Protein AF-A0A1Y2D6J3-F1 (afdb_monomer_lite)

Secondary structure (DSSP, 8-state):
----S---TTTT-TT--HHHHHHHHHHHHHH-SS---HHHHHHHHHHHHHHHHHHHHHHHTT---PPP----HHHHHHHHHHHHHHHHHHHHHTT--HHHHHHHHHHHHHHHHHHHHHT-

Structure (mmCIF, N/CA/C/O backbone):
data_AF-A0A1Y2D6J3-F1
#
_entry.id   AF-A0A1Y2D6J3-F1
#
loop_
_atom_site.group_PDB
_atom_site.id
_atom_site.type_symbol
_atom_site.label_atom_id
_atom_site.label_alt_id
_atom_site.label_comp_id
_atom_site.label_asym_id
_atom_site.label_entity_id
_atom_site.label_seq_id
_atom_site.pdbx_PDB_ins_code
_atom_site.Cartn_x
_atom_site.Cartn_y
_atom_site.Cartn_z
_atom_site.occupancy
_atom_site.B_iso_or_equiv
_atom_site.auth_seq_id
_atom_site.auth_comp_id
_atom_site.auth_asym_id
_atom_site.auth_atom_id
_atom_site.pdbx_PDB_model_num
ATOM 1 N N . MET A 1 1 ? -10.938 16.939 49.298 1.00 33.53 1 MET A N 1
ATOM 2 C CA . MET A 1 1 ? -11.722 16.908 48.043 1.00 33.53 1 MET A CA 1
ATOM 3 C C . MET A 1 1 ? -10.803 17.419 46.940 1.00 33.53 1 MET A C 1
ATOM 5 O O . MET A 1 1 ? -10.462 18.591 46.962 1.00 33.53 1 MET A O 1
ATOM 9 N N . TYR A 1 2 ? -10.269 16.534 46.091 1.00 39.94 2 TYR A N 1
ATOM 10 C CA . TYR A 1 2 ? -9.255 16.911 45.097 1.00 39.94 2 TYR A CA 1
ATOM 11 C C . TYR A 1 2 ? -9.901 17.730 43.974 1.00 39.94 2 TYR A C 1
ATOM 13 O O . TYR A 1 2 ? -10.769 17.237 43.251 1.00 39.94 2 TYR A O 1
ATOM 21 N N . ASN A 1 3 ? -9.503 18.998 43.876 1.00 40.09 3 ASN A N 1
ATOM 22 C CA . ASN A 1 3 ? -9.940 19.921 42.842 1.00 40.09 3 ASN A CA 1
ATOM 23 C C . ASN A 1 3 ? -9.118 19.662 41.572 1.00 40.09 3 ASN A C 1
ATOM 25 O O . ASN A 1 3 ? -8.019 20.182 41.412 1.00 40.09 3 ASN A O 1
ATOM 29 N N . VAL A 1 4 ? -9.625 18.787 40.706 1.00 49.06 4 VAL A N 1
ATOM 30 C CA . VAL A 1 4 ? -8.948 18.375 39.468 1.00 49.06 4 VAL A CA 1
ATOM 31 C C . VAL A 1 4 ? -9.352 19.293 38.311 1.00 49.06 4 VAL A C 1
ATOM 33 O O . VAL A 1 4 ? -9.868 18.832 37.295 1.00 49.06 4 VAL A O 1
ATOM 36 N N . ASN A 1 5 ? -9.196 20.604 38.497 1.00 48.03 5 ASN A N 1
ATOM 37 C CA . ASN A 1 5 ? -9.635 21.600 37.516 1.00 48.03 5 ASN A CA 1
ATOM 38 C C . ASN A 1 5 ? -8.705 21.750 36.311 1.00 48.03 5 ASN A C 1
ATOM 40 O O . ASN A 1 5 ? -9.046 22.493 35.407 1.00 48.03 5 ASN A O 1
ATOM 44 N N . ASN A 1 6 ? -7.596 21.016 36.250 1.00 43.97 6 ASN A N 1
ATOM 45 C CA . ASN A 1 6 ? -6.840 20.804 35.024 1.00 43.97 6 ASN A CA 1
ATOM 46 C C . ASN A 1 6 ? -6.104 19.469 35.155 1.00 43.97 6 ASN A C 1
ATOM 48 O O . ASN A 1 6 ? -5.217 19.329 35.993 1.00 43.97 6 ASN A O 1
ATOM 52 N N . TRP A 1 7 ? -6.464 18.473 34.344 1.00 49.22 7 TRP A N 1
ATOM 53 C CA . TRP A 1 7 ? -5.610 17.301 34.116 1.00 49.22 7 TRP A CA 1
ATOM 54 C C . TRP A 1 7 ? -4.422 17.740 33.253 1.00 49.22 7 TRP A C 1
ATOM 56 O O . TRP A 1 7 ? -4.306 17.345 32.097 1.00 49.22 7 TRP A O 1
ATOM 66 N N . ASN A 1 8 ? -3.554 18.609 33.772 1.00 50.41 8 ASN A N 1
ATOM 67 C CA . ASN A 1 8 ? -2.328 18.938 33.067 1.00 50.41 8 ASN A CA 1
ATOM 68 C C . ASN A 1 8 ? -1.254 17.926 33.468 1.00 50.41 8 ASN A C 1
ATOM 70 O O . ASN A 1 8 ? -0.387 18.202 34.291 1.00 50.41 8 ASN A O 1
ATOM 74 N N . TYR A 1 9 ? -1.334 16.727 32.881 1.00 51.91 9 TYR A N 1
ATOM 75 C CA . TYR A 1 9 ? -0.349 15.650 33.058 1.00 51.91 9 TYR A CA 1
ATOM 76 C C . TYR A 1 9 ? 1.100 16.117 32.779 1.00 51.91 9 TYR A C 1
ATOM 78 O O . TYR A 1 9 ? 2.056 15.485 33.220 1.00 51.91 9 TYR A O 1
ATOM 86 N N . TYR A 1 10 ? 1.258 17.250 32.085 1.00 52.34 10 TYR A N 1
ATOM 87 C CA . TYR A 1 10 ? 2.520 17.801 31.603 1.00 52.34 10 TYR A CA 1
ATOM 88 C C . TYR A 1 10 ? 2.992 19.064 32.332 1.00 52.34 10 TYR A C 1
ATOM 90 O O . TYR A 1 10 ? 3.960 19.666 31.879 1.00 52.34 10 TYR A O 1
ATOM 98 N N . GLU A 1 11 ? 2.379 19.461 33.456 1.00 53.56 11 GLU A N 1
ATOM 99 C CA . GLU A 1 11 ? 2.765 20.687 34.188 1.00 53.56 11 GLU A CA 1
ATOM 100 C C . GLU A 1 11 ? 4.254 20.710 34.608 1.00 53.56 11 GLU A C 1
ATOM 102 O O . GLU A 1 11 ? 4.808 21.777 34.837 1.00 53.56 11 GLU A O 1
ATOM 107 N N . ASN A 1 12 ? 4.934 19.553 34.603 1.00 56.00 12 ASN A N 1
ATOM 108 C CA . ASN A 1 12 ? 6.353 19.407 34.950 1.00 56.00 12 ASN A CA 1
ATOM 109 C C . ASN A 1 12 ? 7.252 18.865 33.817 1.00 56.00 12 ASN A C 1
ATOM 111 O O . ASN A 1 12 ? 8.383 18.464 34.090 1.00 56.00 12 ASN A O 1
ATOM 115 N N . ILE A 1 13 ? 6.783 18.787 32.563 1.00 59.53 13 ILE A N 1
ATOM 116 C CA . ILE A 1 13 ? 7.613 18.299 31.444 1.00 59.53 13 ILE A CA 1
ATOM 117 C C . ILE A 1 13 ? 8.056 19.491 30.594 1.00 59.53 13 ILE A C 1
ATOM 119 O O . ILE A 1 13 ? 7.336 19.957 29.718 1.00 59.53 13 ILE A O 1
ATOM 123 N N . GLU A 1 14 ? 9.277 19.956 30.859 1.00 53.97 14 GLU A N 1
ATOM 124 C CA . GLU A 1 14 ? 9.878 21.190 30.326 1.00 53.97 14 GLU A CA 1
ATOM 125 C C . GLU A 1 14 ? 9.986 21.230 28.784 1.00 53.97 14 GLU A C 1
ATOM 127 O O . GLU A 1 14 ? 10.140 22.298 28.192 1.00 53.97 14 GLU A O 1
ATOM 132 N N . HIS A 1 15 ? 9.861 20.082 28.104 1.00 55.62 15 HIS A N 1
ATOM 133 C CA . HIS A 1 15 ? 10.133 19.954 26.667 1.00 55.62 15 HIS A CA 1
ATOM 134 C C . HIS A 1 15 ? 9.138 19.078 25.889 1.00 55.62 15 HIS A C 1
ATOM 136 O O . HIS A 1 15 ? 9.531 18.399 24.936 1.00 55.62 15 HIS A O 1
ATOM 142 N N . LEU A 1 16 ? 7.847 19.067 26.243 1.00 55.91 16 LEU A N 1
ATOM 143 C CA . LEU A 1 16 ? 6.858 18.494 25.324 1.00 55.91 16 LEU A CA 1
ATOM 144 C C . LEU A 1 16 ? 6.526 19.512 24.227 1.00 55.91 16 LEU A C 1
ATOM 146 O O . LEU A 1 16 ? 6.012 20.593 24.496 1.00 55.91 16 LEU A O 1
ATOM 150 N N . THR A 1 17 ? 6.798 19.166 22.970 1.00 55.62 17 THR A N 1
ATOM 151 C CA . THR A 1 17 ? 6.318 19.948 21.823 1.00 55.62 17 THR A CA 1
ATOM 152 C C . THR A 1 17 ? 4.788 20.005 21.862 1.00 55.62 17 THR A C 1
ATOM 154 O O . THR A 1 17 ? 4.170 18.946 21.992 1.00 55.62 17 THR A O 1
ATOM 157 N N . ASN A 1 18 ? 4.182 21.187 21.699 1.00 61.25 18 ASN A N 1
ATOM 158 C CA . ASN A 1 18 ? 2.726 21.416 21.800 1.00 61.25 18 ASN A CA 1
ATOM 159 C C . ASN A 1 18 ? 1.873 20.339 21.100 1.00 61.25 18 ASN A C 1
ATOM 161 O O . ASN A 1 18 ? 0.906 19.838 21.670 1.00 61.25 18 ASN A O 1
ATOM 165 N N . ASN A 1 19 ? 2.308 19.885 19.923 1.00 71.19 19 ASN A N 1
ATOM 166 C CA . ASN A 1 19 ? 1.613 18.874 19.124 1.00 71.19 19 ASN A CA 1
ATOM 167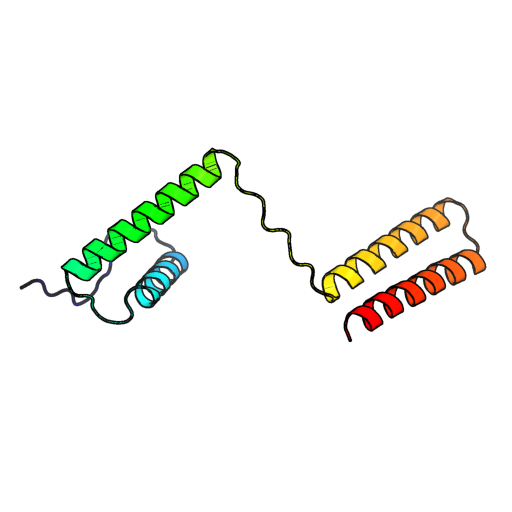 C C . ASN A 1 19 ? 1.469 17.507 19.825 1.00 71.19 19 ASN A C 1
ATOM 169 O O . ASN A 1 19 ? 0.491 16.795 19.595 1.00 71.19 19 ASN A O 1
ATOM 173 N N . ALA A 1 20 ? 2.432 17.113 20.667 1.00 67.75 20 ALA A N 1
ATOM 174 C CA . ALA A 1 20 ? 2.389 15.846 21.401 1.00 67.75 20 ALA A CA 1
ATOM 175 C C . ALA A 1 20 ? 1.377 15.908 22.555 1.00 67.75 20 ALA A C 1
ATOM 177 O O . ALA A 1 20 ? 0.582 14.981 22.722 1.00 67.75 20 ALA A O 1
ATOM 178 N N . SER A 1 21 ? 1.352 17.026 23.289 1.00 66.62 21 SER A N 1
ATOM 179 C CA . SER A 1 21 ? 0.387 17.267 24.368 1.00 66.62 21 SER A CA 1
ATOM 180 C C . SER A 1 21 ? -1.033 17.332 23.817 1.00 66.62 21 SER A C 1
ATOM 182 O O . SER A 1 21 ? -1.940 16.702 24.353 1.00 66.62 21 SER A O 1
ATOM 184 N N . GLU A 1 22 ? -1.229 18.050 22.710 1.00 72.25 22 GLU A N 1
ATOM 185 C CA . GLU A 1 22 ? -2.526 18.164 22.038 1.00 72.25 22 GLU A CA 1
ATOM 186 C C . GLU A 1 22 ? -3.028 16.813 21.525 1.00 72.25 22 GLU A C 1
ATOM 188 O O . GLU A 1 22 ? -4.188 16.463 21.748 1.00 72.25 22 GLU A O 1
ATOM 193 N N . SER A 1 23 ? -2.154 16.019 20.897 1.00 72.50 23 SER A N 1
ATOM 194 C CA . SER A 1 23 ? -2.510 14.682 20.406 1.00 72.50 23 SER A CA 1
ATOM 195 C C . SER A 1 23 ? -2.921 13.751 21.548 1.00 72.50 23 SER A C 1
ATOM 197 O O . SER A 1 23 ? -3.916 13.034 21.433 1.00 72.50 23 SER A O 1
ATOM 199 N N . TYR A 1 24 ? -2.199 13.786 22.670 1.00 74.88 24 TYR A N 1
ATOM 200 C CA . TYR A 1 24 ? -2.524 12.971 23.839 1.00 74.88 24 TYR A CA 1
ATOM 201 C C . TYR A 1 24 ? -3.810 13.433 24.535 1.00 74.88 24 TYR A C 1
ATOM 203 O O . TYR A 1 24 ? -4.663 12.614 24.872 1.00 74.88 24 TYR A O 1
ATOM 211 N N . ASN A 1 25 ? -4.008 14.743 24.683 1.00 75.25 25 ASN A N 1
ATOM 212 C CA . ASN A 1 25 ? -5.240 15.289 25.250 1.00 75.25 25 ASN A CA 1
ATOM 213 C C . ASN A 1 25 ? -6.456 14.978 24.364 1.00 75.25 25 ASN A C 1
ATOM 215 O O . ASN A 1 25 ? -7.513 14.620 24.876 1.00 75.25 25 ASN A O 1
ATOM 219 N N . SER A 1 26 ? -6.304 15.039 23.038 1.00 80.38 26 SER A N 1
ATOM 220 C CA . SER A 1 26 ? -7.332 14.608 22.081 1.00 80.38 26 SER A CA 1
ATOM 221 C C . SER A 1 26 ? -7.668 13.121 22.243 1.00 80.38 26 SER A C 1
ATOM 223 O O . SER A 1 26 ? -8.840 12.748 22.302 1.00 80.38 26 SER A O 1
ATOM 225 N N . TYR A 1 27 ? -6.651 12.269 22.407 1.00 82.25 27 TYR A N 1
ATOM 226 C CA . TYR A 1 27 ? -6.838 10.845 22.685 1.00 82.25 27 TYR A CA 1
ATOM 227 C C . TYR A 1 27 ? -7.626 10.602 23.979 1.00 82.25 27 TYR A C 1
ATOM 229 O O . TYR A 1 27 ? -8.629 9.886 23.967 1.00 82.25 27 TYR A O 1
ATOM 237 N N . LEU A 1 28 ? -7.230 11.252 25.077 1.00 78.69 28 LEU A N 1
ATOM 238 C CA . LEU A 1 28 ? -7.929 11.139 26.358 1.00 78.69 28 LEU A CA 1
ATOM 239 C C . LEU A 1 28 ? -9.370 11.650 26.284 1.00 78.69 28 LEU A C 1
ATOM 241 O O . LEU A 1 28 ? -10.255 11.005 26.840 1.00 78.69 28 LEU A O 1
ATOM 245 N N . ASN A 1 29 ? -9.625 12.748 25.568 1.00 81.25 29 ASN A N 1
ATOM 246 C CA . ASN A 1 29 ? -10.978 13.274 25.368 1.00 81.25 29 ASN A CA 1
ATOM 247 C C . ASN A 1 29 ? -11.874 12.299 24.589 1.00 81.25 29 ASN A C 1
ATOM 249 O O . ASN A 1 29 ? -13.070 12.226 24.860 1.00 81.25 29 ASN A O 1
ATOM 253 N N . ASN A 1 30 ? -11.314 11.516 23.662 1.00 82.62 30 ASN A N 1
ATOM 254 C CA . ASN A 1 30 ? -12.070 10.476 22.959 1.00 82.62 30 ASN A CA 1
ATOM 255 C C . ASN A 1 30 ? -12.430 9.297 23.875 1.00 82.62 30 ASN A C 1
ATOM 257 O O . ASN A 1 30 ? -13.533 8.761 23.780 1.00 82.62 30 ASN A O 1
ATOM 261 N N . ILE A 1 31 ? -11.525 8.895 24.772 1.00 82.31 31 ILE A N 1
ATOM 262 C CA . ILE A 1 31 ? -11.771 7.795 25.723 1.00 82.31 31 ILE A CA 1
ATOM 263 C C . ILE A 1 31 ? -12.714 8.241 26.848 1.00 82.31 31 ILE A C 1
ATOM 265 O O . ILE A 1 31 ? -13.587 7.489 27.292 1.00 82.31 31 ILE A O 1
ATOM 269 N N . PHE A 1 32 ? -12.552 9.480 27.304 1.00 83.44 32 PHE A N 1
ATOM 270 C CA . PHE A 1 32 ? -13.271 10.063 28.427 1.00 83.44 32 PHE A CA 1
ATOM 271 C C . PHE A 1 32 ? -13.953 11.376 28.013 1.00 83.44 32 PHE A C 1
ATOM 273 O O . PHE A 1 32 ? -13.579 12.440 28.505 1.00 83.44 32 PHE A O 1
ATOM 280 N N . PRO A 1 33 ? -15.000 11.324 27.165 1.00 78.62 33 PRO A N 1
ATOM 281 C CA . PRO A 1 33 ? -15.707 12.529 26.718 1.00 78.62 33 PRO A CA 1
ATOM 282 C C . PRO A 1 33 ? -16.395 13.271 27.870 1.00 78.62 33 PRO A C 1
ATOM 284 O O . PRO A 1 33 ? -16.651 14.466 27.788 1.00 78.62 33 PRO A O 1
ATOM 287 N N . ASN A 1 34 ? -16.683 12.556 28.960 1.00 81.88 34 ASN A N 1
ATOM 288 C CA . ASN A 1 34 ? -17.174 13.100 30.215 1.00 81.88 34 ASN A CA 1
ATOM 289 C C . ASN A 1 34 ? -16.337 12.543 31.365 1.00 81.88 34 ASN A C 1
ATOM 291 O O . ASN A 1 34 ? -15.814 11.429 31.271 1.00 81.88 34 ASN A O 1
ATOM 295 N N . LYS A 1 35 ? -16.281 13.280 32.482 1.00 80.25 35 LYS A N 1
ATOM 296 C CA . LYS A 1 35 ? -15.541 12.867 33.680 1.00 80.25 35 LYS A CA 1
ATOM 297 C C . LYS A 1 35 ? -15.989 11.467 34.134 1.00 80.25 35 LYS A C 1
ATOM 299 O O . LYS A 1 35 ? -17.137 11.309 34.560 1.00 80.25 35 LYS A O 1
ATOM 304 N N . PRO A 1 36 ? -15.120 10.444 34.057 1.00 79.62 36 PRO A N 1
ATOM 305 C CA . PRO A 1 36 ? -15.488 9.095 34.452 1.00 79.62 36 PRO A CA 1
ATOM 306 C C . PRO A 1 36 ? -15.589 8.995 35.976 1.00 79.62 36 PRO A C 1
ATOM 308 O O . PRO A 1 36 ? -14.898 9.694 36.721 1.00 79.62 36 PRO A O 1
ATOM 311 N N . LEU A 1 37 ? -16.416 8.067 36.454 1.00 86.50 37 LEU A N 1
ATOM 312 C CA . LEU A 1 37 ? -16.346 7.622 37.844 1.00 86.50 37 LEU A CA 1
ATOM 313 C C . LEU A 1 37 ? -14.996 6.942 38.098 1.00 86.50 37 LEU A C 1
ATOM 315 O O . LEU A 1 37 ? -14.461 6.280 37.209 1.00 86.50 37 LEU A O 1
ATOM 319 N N . PHE A 1 38 ? -14.480 7.049 39.324 1.00 80.12 38 PHE A N 1
ATOM 320 C CA . PHE A 1 38 ? -13.159 6.527 39.694 1.00 80.12 38 PHE A CA 1
ATOM 321 C C . PHE A 1 38 ? -12.955 5.057 39.284 1.00 80.12 38 PHE A C 1
ATOM 323 O O . PHE A 1 38 ? -11.979 4.727 38.622 1.00 80.12 38 PHE A O 1
ATOM 330 N N . TYR A 1 39 ? -13.913 4.176 39.577 1.00 81.00 39 TYR A N 1
ATOM 331 C CA . TYR A 1 39 ? -13.806 2.760 39.203 1.00 81.00 39 TYR A CA 1
ATOM 332 C C . TYR A 1 39 ? -13.843 2.522 37.690 1.00 81.00 39 TYR A C 1
ATOM 334 O O . TYR A 1 39 ? -13.142 1.647 37.188 1.00 81.00 39 TYR A O 1
ATOM 342 N N . LYS A 1 40 ? -14.615 3.330 36.954 1.00 81.88 40 LYS A N 1
ATOM 343 C CA . LYS A 1 40 ? -14.676 3.265 35.490 1.00 81.88 40 LYS A CA 1
ATOM 344 C C . LYS A 1 40 ? -13.351 3.705 34.864 1.00 81.88 40 LYS A C 1
ATOM 346 O O . LYS A 1 40 ? -12.904 3.082 33.909 1.00 81.88 40 LYS A O 1
ATOM 351 N N . LEU A 1 41 ? -12.711 4.727 35.434 1.00 82.19 41 LEU A N 1
ATOM 352 C CA . LEU A 1 41 ? -11.369 5.161 35.046 1.00 82.19 41 LEU A CA 1
ATOM 353 C C . LEU A 1 41 ? -10.353 4.025 35.222 1.00 82.19 41 LEU A C 1
ATOM 355 O O . LEU A 1 41 ? -9.675 3.669 34.265 1.00 82.19 41 LEU A O 1
ATOM 359 N N . ILE A 1 42 ? -10.288 3.419 36.413 1.00 84.94 42 ILE A N 1
ATOM 360 C CA . ILE A 1 42 ? -9.345 2.323 36.698 1.00 84.94 42 ILE A CA 1
ATOM 361 C C . ILE A 1 42 ? -9.579 1.121 35.778 1.00 84.94 42 ILE A C 1
ATOM 363 O O . ILE A 1 42 ? -8.620 0.516 35.310 1.00 84.94 42 ILE A O 1
ATOM 367 N N . TYR A 1 43 ? -10.839 0.776 35.507 1.00 84.94 43 TYR A N 1
ATOM 368 C CA . TYR A 1 43 ? -11.177 -0.318 34.599 1.00 84.94 43 TYR A CA 1
ATOM 369 C C . TYR A 1 43 ? -10.671 -0.060 33.173 1.00 84.94 43 TYR A C 1
ATOM 371 O O . TYR A 1 43 ? -9.978 -0.900 32.610 1.00 84.94 43 TYR A O 1
ATOM 379 N N . ILE A 1 44 ? -10.960 1.121 32.617 1.00 82.94 44 ILE A N 1
ATOM 380 C CA . ILE A 1 44 ? -10.553 1.480 31.251 1.00 82.94 44 ILE A CA 1
ATOM 381 C C . ILE A 1 44 ? -9.027 1.536 31.124 1.00 82.94 44 ILE A C 1
ATOM 383 O O . ILE A 1 44 ? -8.484 1.029 30.151 1.00 82.94 44 ILE A O 1
ATOM 387 N N . LEU A 1 45 ? -8.321 2.080 32.121 1.00 82.62 45 LEU A N 1
ATOM 388 C CA . LEU A 1 45 ? -6.854 2.114 32.106 1.00 82.62 45 LEU A CA 1
ATOM 389 C C . LEU A 1 45 ? -6.236 0.708 32.079 1.00 82.62 45 LEU A C 1
ATOM 391 O O . LEU A 1 45 ? -5.257 0.492 31.371 1.00 82.62 45 LEU A O 1
ATOM 395 N N . LYS A 1 46 ? -6.824 -0.256 32.799 1.00 81.81 46 LYS A N 1
ATOM 396 C CA . LYS A 1 46 ? -6.371 -1.656 32.770 1.00 81.81 46 LYS A CA 1
ATOM 397 C C . LYS A 1 46 ? -6.615 -2.319 31.415 1.00 81.81 46 LYS A C 1
ATOM 399 O O . LYS A 1 46 ? -5.767 -3.072 30.947 1.00 81.81 46 LYS A O 1
ATOM 404 N N . GLU A 1 47 ? -7.754 -2.045 30.784 1.00 83.50 47 GLU A N 1
ATOM 405 C CA . GLU A 1 47 ? -8.049 -2.535 29.431 1.00 83.50 47 GLU A CA 1
ATOM 406 C C . GLU A 1 47 ? -7.047 -1.976 28.407 1.00 83.50 47 GLU A C 1
ATOM 408 O O . GLU A 1 47 ? -6.479 -2.735 27.622 1.00 83.50 47 GLU A O 1
ATOM 413 N N . GLU A 1 48 ? -6.755 -0.674 28.467 1.00 80.50 48 GLU A N 1
ATOM 414 C CA . GLU A 1 48 ? -5.775 -0.008 27.597 1.00 80.50 48 GLU A CA 1
ATOM 415 C C . GLU A 1 48 ? -4.351 -0.556 27.784 1.00 80.50 48 GLU A C 1
ATOM 417 O O . GLU A 1 48 ? -3.639 -0.816 26.810 1.00 80.50 48 GLU A O 1
ATOM 422 N N . GLU A 1 49 ? -3.936 -0.798 29.029 1.00 79.25 49 GLU A N 1
ATOM 423 C CA . GLU A 1 49 ? -2.643 -1.414 29.345 1.00 79.25 49 GLU A CA 1
ATOM 424 C C . GLU A 1 49 ? -2.539 -2.840 28.773 1.00 79.25 49 GLU A C 1
ATOM 426 O O . GLU A 1 49 ? -1.532 -3.198 28.153 1.00 79.25 49 GLU A O 1
ATOM 431 N N . ASN A 1 50 ? -3.610 -3.633 28.890 1.00 78.62 50 ASN A N 1
ATOM 432 C CA . ASN A 1 50 ? -3.683 -4.982 28.324 1.00 78.62 50 ASN A CA 1
ATOM 433 C C . ASN A 1 50 ? -3.637 -4.977 26.786 1.00 78.62 50 ASN A C 1
ATOM 435 O O . ASN A 1 50 ? -2.976 -5.829 26.182 1.00 78.62 50 ASN A O 1
ATOM 439 N N . LEU A 1 51 ? -4.319 -4.029 26.133 1.00 75.38 51 LEU A N 1
ATOM 440 C CA . LEU A 1 51 ? -4.266 -3.848 24.678 1.00 75.38 51 LEU A CA 1
ATOM 441 C C . LEU A 1 51 ? -2.848 -3.489 24.222 1.00 75.38 51 LEU A C 1
ATOM 443 O O . LEU A 1 51 ? -2.317 -4.126 23.309 1.00 75.38 51 LEU A O 1
ATOM 447 N N . SER A 1 52 ? -2.209 -2.545 24.915 1.00 73.88 52 SER A N 1
ATOM 448 C CA . SER A 1 52 ? -0.825 -2.136 24.662 1.00 73.88 52 SER A CA 1
ATOM 449 C C . SER A 1 52 ? 0.153 -3.306 24.803 1.00 73.88 52 SER A C 1
ATOM 451 O O . SER A 1 52 ? 0.994 -3.529 23.928 1.00 73.88 52 SER A O 1
ATOM 453 N N . TYR A 1 53 ? -0.000 -4.127 25.848 1.00 72.69 53 TYR A N 1
ATOM 454 C CA . TYR A 1 53 ? 0.827 -5.316 26.052 1.00 72.69 53 TYR A CA 1
ATOM 455 C C . TYR A 1 53 ? 0.647 -6.350 24.933 1.00 72.69 53 TYR A C 1
ATOM 457 O O . TYR A 1 53 ? 1.630 -6.865 24.394 1.00 72.69 53 TYR A O 1
ATOM 465 N N . ASN A 1 54 ? -0.594 -6.631 24.533 1.00 73.56 54 ASN A N 1
ATOM 466 C CA . ASN A 1 54 ? -0.883 -7.563 23.444 1.00 73.56 54 ASN A CA 1
ATOM 467 C C . ASN A 1 54 ? -0.312 -7.081 22.104 1.00 73.56 54 ASN A C 1
ATOM 469 O O . ASN A 1 54 ? 0.266 -7.874 21.353 1.00 73.56 54 ASN A O 1
ATOM 473 N N . ASP A 1 55 ? -0.422 -5.787 21.814 1.00 70.81 55 ASP A N 1
ATOM 474 C CA . ASP A 1 55 ? 0.150 -5.190 20.611 1.00 70.81 55 ASP A CA 1
ATOM 475 C C . ASP A 1 55 ? 1.680 -5.177 20.644 1.00 70.81 55 ASP A C 1
ATOM 477 O O . ASP A 1 55 ? 2.313 -5.512 19.639 1.00 70.81 55 ASP A O 1
ATOM 481 N N . TYR A 1 56 ? 2.291 -4.888 21.794 1.00 72.19 56 TYR A N 1
ATOM 482 C CA . TYR A 1 56 ? 3.734 -5.018 21.989 1.00 72.19 56 TYR A CA 1
ATOM 483 C C . TYR A 1 56 ? 4.203 -6.456 21.738 1.00 72.19 56 TYR A C 1
ATOM 485 O O . TYR A 1 56 ? 5.121 -6.672 20.947 1.00 72.19 56 TYR A O 1
ATOM 493 N N . GLN A 1 57 ? 3.531 -7.449 22.327 1.00 73.88 57 GLN A N 1
ATOM 494 C CA . GLN A 1 57 ? 3.828 -8.869 22.118 1.00 73.88 57 GLN A CA 1
ATOM 495 C C . GLN A 1 57 ? 3.682 -9.281 20.646 1.00 73.88 57 GLN A C 1
ATOM 497 O O . GLN A 1 57 ? 4.482 -10.064 20.138 1.00 73.88 57 GLN A O 1
ATOM 502 N N . ARG A 1 58 ? 2.690 -8.749 19.922 1.00 69.75 58 ARG A N 1
ATOM 503 C CA . ARG A 1 58 ? 2.529 -8.990 18.475 1.00 69.75 58 ARG A CA 1
ATOM 504 C C . ARG A 1 58 ? 3.659 -8.370 17.653 1.00 69.75 58 ARG A C 1
ATOM 506 O O . ARG A 1 58 ? 4.112 -8.998 16.695 1.00 69.75 58 ARG A O 1
ATOM 513 N N . ARG A 1 59 ? 4.117 -7.168 18.024 1.00 69.19 59 ARG A N 1
ATOM 514 C CA . ARG A 1 59 ? 5.241 -6.470 17.376 1.00 69.19 59 ARG A CA 1
ATOM 515 C C . ARG A 1 59 ? 6.565 -7.196 17.607 1.00 69.19 59 ARG A C 1
ATOM 517 O O . ARG A 1 59 ? 7.302 -7.405 16.649 1.00 69.19 59 ARG A O 1
ATOM 524 N N . THR A 1 60 ? 6.847 -7.625 18.837 1.00 70.50 60 THR A N 1
ATOM 525 C CA . THR A 1 60 ? 8.100 -8.320 19.183 1.00 70.50 60 THR A CA 1
ATOM 526 C C . THR A 1 60 ? 8.158 -9.744 18.643 1.00 70.50 60 THR A C 1
ATOM 528 O O . THR A 1 60 ? 9.220 -10.190 18.223 1.00 70.50 60 THR A O 1
ATOM 531 N N . LYS A 1 61 ? 7.022 -10.448 18.565 1.00 74.94 61 LYS A N 1
ATOM 532 C CA . LYS A 1 61 ? 6.947 -11.801 17.986 1.00 74.94 61 LYS A CA 1
ATOM 533 C C . LYS A 1 61 ? 6.986 -11.831 16.453 1.00 74.94 61 LYS A C 1
ATOM 535 O O . LYS A 1 61 ? 6.836 -12.902 15.879 1.00 74.94 61 LYS A O 1
ATOM 540 N N . GLY A 1 62 ? 7.120 -10.686 15.773 1.00 58.12 62 GLY A N 1
ATOM 541 C CA . GLY A 1 62 ? 7.163 -10.619 14.304 1.00 58.12 62 GLY A CA 1
ATOM 542 C C . GLY A 1 62 ? 5.851 -11.006 13.603 1.00 58.12 62 GLY A C 1
ATOM 543 O O . GLY A 1 62 ? 5.787 -11.024 12.378 1.00 58.12 62 GLY A O 1
ATOM 544 N N . ASN A 1 63 ? 4.777 -11.256 14.360 1.00 59.41 63 ASN A N 1
ATOM 545 C CA . ASN A 1 63 ? 3.458 -11.646 13.849 1.00 59.41 63 ASN A CA 1
ATOM 546 C C . ASN A 1 63 ? 2.644 -10.460 13.314 1.00 59.41 63 ASN A C 1
ATOM 548 O O . ASN A 1 63 ? 1.469 -10.608 12.965 1.00 59.41 63 ASN A O 1
ATOM 552 N N . TRP A 1 64 ? 3.254 -9.277 13.231 1.00 61.69 64 TRP A N 1
ATOM 553 C CA . TRP A 1 64 ? 2.673 -8.134 12.550 1.00 61.69 64 TRP A CA 1
ATOM 554 C C . TRP A 1 64 ? 2.658 -8.391 11.041 1.00 61.69 64 TRP A C 1
ATOM 556 O O . TRP A 1 64 ? 3.543 -7.962 10.297 1.00 61.69 64 TRP A O 1
ATOM 566 N N . LYS A 1 65 ? 1.623 -9.084 10.559 1.00 60.84 65 LYS A N 1
ATOM 567 C CA . LYS A 1 65 ? 1.275 -9.037 9.140 1.00 60.84 65 LYS A CA 1
ATOM 568 C C . LYS A 1 65 ? 0.974 -7.575 8.830 1.00 60.84 65 LYS A C 1
ATOM 570 O O . LYS A 1 65 ? -0.043 -7.052 9.285 1.00 60.84 65 LYS A O 1
ATOM 575 N N . LYS A 1 66 ? 1.870 -6.899 8.098 1.00 61.19 66 LYS A N 1
ATOM 576 C CA . LYS A 1 66 ? 1.574 -5.576 7.533 1.00 61.19 66 LYS A CA 1
ATOM 577 C C . LYS A 1 66 ? 0.205 -5.691 6.874 1.00 61.19 66 LYS A C 1
ATOM 579 O O . LYS A 1 66 ? 0.029 -6.526 5.989 1.00 61.19 66 LYS A O 1
ATOM 584 N N . LYS A 1 67 ? -0.763 -4.904 7.348 1.00 59.00 67 LYS A N 1
ATOM 585 C CA . LYS A 1 67 ? -2.076 -4.810 6.713 1.00 59.00 67 LYS A CA 1
ATOM 586 C C . LYS A 1 67 ? -1.801 -4.532 5.236 1.00 59.00 67 LYS A C 1
ATOM 588 O O . LYS A 1 67 ? -1.084 -3.574 4.939 1.00 59.00 67 LYS A O 1
ATOM 593 N N . GLN A 1 68 ? -2.244 -5.421 4.341 1.00 59.50 68 GLN A N 1
ATOM 594 C CA . GLN A 1 68 ? -2.059 -5.211 2.907 1.00 59.50 68 GLN A CA 1
ATOM 595 C C . GLN A 1 68 ? -2.600 -3.820 2.593 1.00 59.50 68 GLN A C 1
ATOM 597 O O . GLN A 1 68 ? -3.712 -3.480 3.006 1.00 59.50 68 GLN A O 1
ATOM 602 N N . LYS A 1 69 ? -1.764 -2.986 1.969 1.00 63.81 69 LYS A N 1
ATOM 603 C CA . LYS A 1 69 ? -2.183 -1.653 1.559 1.00 63.81 69 LYS A CA 1
ATOM 604 C C . LYS A 1 69 ? -3.356 -1.866 0.609 1.00 63.81 69 LYS A C 1
ATOM 606 O O . LYS A 1 69 ? -3.189 -2.507 -0.423 1.00 63.81 69 LYS A O 1
ATOM 611 N N . ILE A 1 70 ? -4.537 -1.402 1.004 1.00 66.75 70 ILE A N 1
ATOM 612 C CA . ILE A 1 70 ? -5.689 -1.378 0.112 1.00 66.75 70 ILE A CA 1
ATOM 613 C C . ILE A 1 70 ? -5.331 -0.324 -0.928 1.00 66.75 70 ILE A C 1
ATOM 615 O O . ILE A 1 70 ? -5.243 0.861 -0.599 1.00 66.75 70 ILE A O 1
ATOM 619 N N . PHE A 1 71 ? -4.990 -0.771 -2.132 1.00 67.56 71 PHE A N 1
ATOM 620 C CA . PHE A 1 71 ? -4.729 0.134 -3.235 1.00 67.56 71 PHE A CA 1
ATOM 621 C C . PHE A 1 7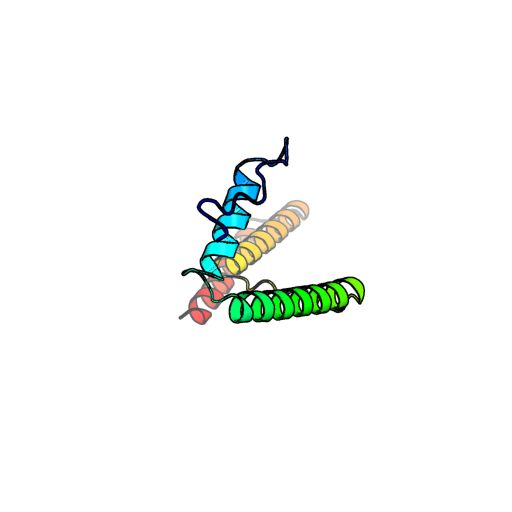1 ? -6.060 0.727 -3.668 1.00 67.56 71 PHE A C 1
ATOM 623 O O . PHE A 1 71 ? -7.053 0.020 -3.833 1.00 67.56 71 PHE A O 1
ATOM 630 N N . SER A 1 72 ? -6.100 2.048 -3.776 1.00 79.88 72 SER A N 1
ATOM 631 C CA . SER A 1 72 ? -7.234 2.696 -4.414 1.00 79.88 72 SER A CA 1
ATOM 632 C C . SER A 1 72 ? -7.171 2.448 -5.921 1.00 79.88 72 SER A C 1
ATOM 634 O O . SER A 1 72 ? -6.087 2.256 -6.475 1.00 79.88 72 SER A O 1
ATOM 636 N N . ALA A 1 73 ? -8.309 2.576 -6.605 1.00 79.75 73 ALA A N 1
ATOM 637 C CA . ALA A 1 73 ? -8.367 2.638 -8.067 1.00 79.75 73 ALA A CA 1
ATOM 638 C C . ALA A 1 73 ? -7.303 3.581 -8.664 1.00 79.75 73 ALA A C 1
ATOM 640 O O . ALA A 1 73 ? -6.683 3.295 -9.686 1.00 79.75 73 ALA A O 1
ATOM 641 N N . THR A 1 74 ? -7.049 4.711 -7.992 1.00 85.44 74 THR A N 1
ATOM 642 C CA . THR A 1 74 ? -6.048 5.688 -8.436 1.00 85.44 74 THR A CA 1
ATOM 643 C C . THR A 1 74 ? -4.611 5.205 -8.273 1.00 85.44 74 THR A C 1
ATOM 645 O O . THR A 1 74 ? -3.752 5.588 -9.066 1.00 85.44 74 THR A O 1
ATOM 648 N N . ASP A 1 75 ? -4.331 4.358 -7.282 1.00 87.25 75 ASP A N 1
ATOM 649 C CA . ASP A 1 75 ? -3.010 3.759 -7.118 1.00 87.25 75 ASP A CA 1
ATOM 650 C C . ASP A 1 75 ? -2.765 2.670 -8.167 1.00 87.25 75 ASP A C 1
ATOM 652 O O . ASP A 1 75 ? -1.674 2.604 -8.728 1.00 87.25 75 ASP A O 1
ATOM 656 N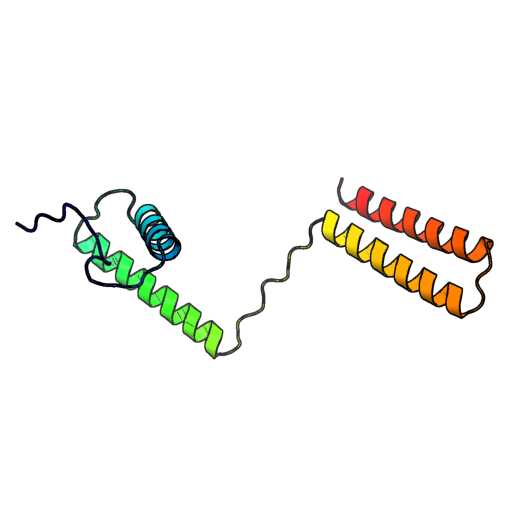 N . GLU A 1 76 ? -3.782 1.865 -8.484 1.00 88.50 76 GLU A N 1
ATOM 657 C CA . GLU A 1 76 ? -3.704 0.842 -9.535 1.00 88.50 76 GLU A CA 1
ATOM 658 C C . GLU A 1 76 ? -3.450 1.468 -10.913 1.00 88.50 76 GLU A C 1
ATOM 660 O O . GLU A 1 76 ? -2.544 1.041 -11.631 1.00 88.50 76 GLU A O 1
ATOM 665 N N . ILE A 1 77 ? -4.165 2.552 -11.240 1.00 91.38 77 ILE A N 1
ATOM 666 C CA . ILE A 1 77 ? -3.943 3.330 -12.469 1.00 91.38 77 ILE A CA 1
ATOM 667 C C . ILE A 1 77 ? -2.515 3.893 -12.515 1.00 91.38 77 ILE A C 1
ATOM 669 O O . ILE A 1 77 ? -1.848 3.799 -13.547 1.00 91.38 77 ILE A O 1
ATOM 673 N N . LYS A 1 78 ? -2.014 4.457 -11.406 1.00 93.19 78 LYS A N 1
ATOM 674 C CA . LYS A 1 78 ? -0.640 4.987 -11.338 1.00 93.19 78 LYS A CA 1
ATOM 675 C C . LYS A 1 78 ? 0.404 3.899 -11.574 1.00 93.19 78 LYS A C 1
ATOM 677 O O . LYS A 1 78 ? 1.330 4.119 -12.351 1.00 93.19 78 LYS A O 1
ATOM 682 N N . ILE A 1 79 ? 0.249 2.739 -10.934 1.00 93.94 79 ILE A N 1
ATOM 683 C CA . ILE A 1 79 ? 1.161 1.598 -11.097 1.00 93.94 79 ILE A CA 1
ATOM 684 C C . ILE A 1 79 ? 1.159 1.116 -12.553 1.00 93.94 79 ILE A C 1
ATOM 686 O O . ILE A 1 79 ? 2.224 0.880 -13.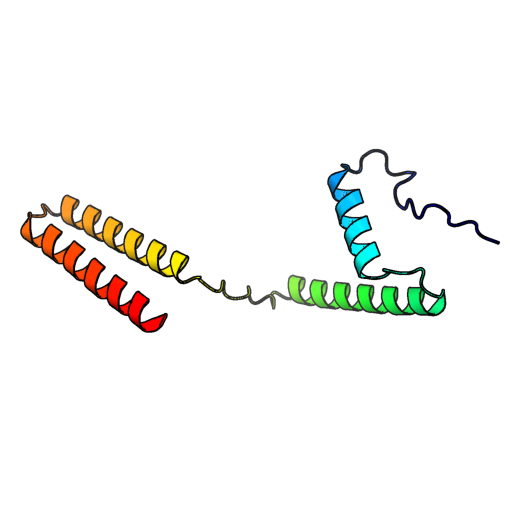123 1.00 93.94 79 ILE A O 1
ATOM 690 N N . LEU A 1 80 ? -0.021 1.012 -13.174 1.00 94.94 80 LEU A N 1
ATOM 691 C CA . LEU A 1 80 ? -0.152 0.596 -14.568 1.00 94.94 80 LEU A CA 1
ATOM 692 C C . LEU A 1 80 ? 0.587 1.549 -15.517 1.00 94.94 80 LEU A C 1
ATOM 694 O O . LEU A 1 80 ? 1.389 1.100 -16.337 1.00 94.94 80 LEU A O 1
ATOM 698 N N . ILE A 1 81 ? 0.358 2.859 -15.384 1.00 95.94 81 ILE A N 1
ATOM 699 C CA . ILE A 1 81 ? 1.005 3.875 -16.227 1.00 95.94 81 ILE A CA 1
ATOM 700 C C . ILE A 1 81 ? 2.529 3.807 -16.084 1.00 95.94 81 ILE A C 1
ATOM 702 O O . ILE A 1 81 ? 3.245 3.857 -17.085 1.00 95.94 81 ILE A O 1
ATOM 706 N N . GLU A 1 82 ? 3.036 3.661 -14.861 1.00 97.12 82 GLU A N 1
ATOM 707 C CA . GLU A 1 82 ? 4.479 3.630 -14.611 1.00 97.12 82 GLU A CA 1
ATOM 708 C C . GLU A 1 82 ? 5.148 2.371 -15.194 1.00 97.12 82 GLU A C 1
ATOM 710 O O . GLU A 1 82 ? 6.242 2.441 -15.765 1.00 97.12 82 GLU A O 1
ATOM 715 N N . ASN A 1 83 ? 4.452 1.231 -15.161 1.00 97.12 83 ASN A N 1
ATOM 716 C CA . ASN A 1 83 ? 4.896 0.015 -15.844 1.00 97.12 83 ASN A CA 1
ATOM 717 C C . ASN A 1 83 ? 5.001 0.219 -17.363 1.00 97.12 83 ASN A C 1
ATOM 719 O O . ASN A 1 83 ? 5.970 -0.229 -17.978 1.00 97.12 83 ASN A O 1
ATOM 723 N N . TYR A 1 84 ? 4.035 0.903 -17.981 1.00 97.62 84 TYR A N 1
ATOM 724 C CA . TYR A 1 84 ? 4.066 1.176 -19.421 1.00 97.62 84 TYR A CA 1
ATOM 725 C C . TYR A 1 84 ? 5.152 2.184 -19.817 1.00 97.62 84 TYR A C 1
ATOM 727 O O . TYR A 1 84 ? 5.832 1.952 -20.815 1.00 97.62 84 TYR A O 1
ATOM 735 N N . LYS A 1 85 ? 5.420 3.215 -19.005 1.00 96.56 85 LYS A N 1
ATOM 736 C CA . LYS A 1 85 ? 6.586 4.100 -19.207 1.00 96.56 85 LYS A CA 1
ATOM 737 C C . LYS A 1 85 ? 7.912 3.341 -19.145 1.00 96.56 85 LYS A C 1
ATOM 739 O O . LYS A 1 85 ? 8.806 3.575 -19.949 1.00 96.56 85 LYS A O 1
ATOM 744 N N . SER A 1 86 ? 8.036 2.391 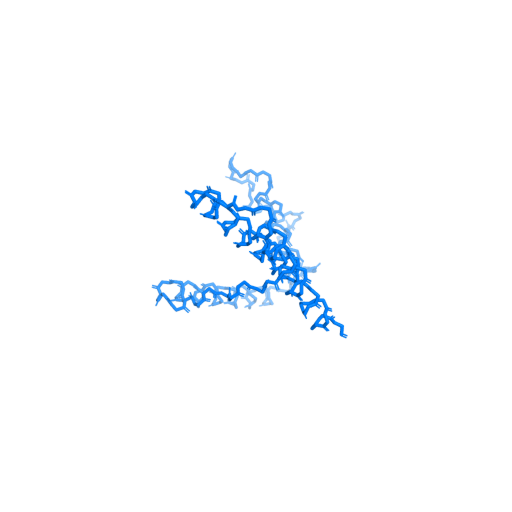-18.220 1.00 96.50 86 SER A N 1
ATOM 745 C CA . SER A 1 86 ? 9.240 1.557 -18.113 1.00 96.50 86 SER A CA 1
ATOM 746 C C . SER A 1 86 ? 9.433 0.683 -19.361 1.00 96.50 86 SER A C 1
ATOM 748 O O . SER A 1 86 ? 10.548 0.545 -19.865 1.00 96.50 86 SER A O 1
ATOM 750 N N . LYS A 1 87 ? 8.341 0.128 -19.909 1.00 95.62 87 LYS A N 1
ATOM 751 C CA . LYS A 1 87 ? 8.364 -0.605 -21.188 1.00 95.62 87 LYS A CA 1
ATOM 752 C C . LYS A 1 87 ? 8.740 0.300 -22.363 1.00 95.62 87 LYS A C 1
ATOM 754 O O . LYS A 1 87 ? 9.512 -0.126 -23.215 1.00 95.62 87 LYS A O 1
ATOM 759 N N . GLU A 1 88 ? 8.231 1.528 -22.397 1.00 94.75 88 GLU A N 1
ATOM 760 C CA . GLU A 1 88 ? 8.583 2.530 -23.408 1.00 94.75 88 GLU A CA 1
ATOM 761 C C . GLU A 1 88 ? 10.086 2.839 -23.388 1.00 94.75 88 GLU A C 1
ATOM 763 O O . GLU A 1 88 ? 10.738 2.767 -24.427 1.00 94.75 88 GLU A O 1
ATOM 768 N N . ILE A 1 89 ? 10.659 3.090 -22.207 1.00 94.19 89 ILE A N 1
ATOM 769 C CA . ILE A 1 89 ? 12.103 3.316 -22.035 1.00 94.19 89 ILE A CA 1
ATOM 770 C C . ILE A 1 89 ? 12.912 2.126 -22.578 1.00 94.19 89 ILE A C 1
ATOM 772 O O . ILE A 1 89 ? 13.859 2.316 -23.342 1.00 94.19 89 ILE A O 1
ATOM 776 N N . ASN A 1 90 ? 12.514 0.894 -22.247 1.00 93.12 90 ASN A N 1
ATOM 777 C CA . ASN A 1 90 ? 13.174 -0.314 -22.753 1.00 93.12 90 ASN A CA 1
ATOM 778 C C . ASN A 1 90 ? 13.078 -0.446 -24.280 1.00 93.12 90 ASN A C 1
ATOM 780 O O . ASN A 1 90 ? 14.034 -0.877 -24.921 1.00 93.12 90 ASN A O 1
ATOM 784 N N . LEU A 1 91 ? 11.946 -0.064 -24.876 1.00 91.75 91 LEU A N 1
ATOM 785 C CA . LEU A 1 91 ? 11.795 -0.048 -26.329 1.00 91.75 91 LEU A CA 1
ATOM 786 C C . LEU A 1 91 ? 12.740 0.971 -26.968 1.00 91.75 91 LEU A C 1
ATOM 788 O O . LEU A 1 91 ? 13.396 0.646 -27.957 1.00 91.75 91 LEU A O 1
ATOM 792 N N . PHE A 1 92 ? 12.859 2.175 -26.400 1.00 88.25 92 PHE A N 1
ATOM 793 C CA . PHE A 1 92 ? 13.797 3.184 -26.896 1.00 88.25 92 PHE A CA 1
ATOM 794 C C . PHE A 1 92 ? 15.241 2.670 -26.917 1.00 88.25 92 PHE A C 1
ATOM 796 O O . PHE A 1 92 ? 15.929 2.862 -27.920 1.00 88.25 92 PHE A O 1
ATOM 803 N N . TYR A 1 93 ? 15.678 1.950 -25.878 1.00 89.38 93 TYR A N 1
ATOM 804 C CA . TYR A 1 93 ? 17.010 1.329 -25.852 1.00 89.38 93 TYR A CA 1
ATOM 805 C C . TYR A 1 93 ? 17.227 0.284 -26.957 1.00 89.38 93 TYR A C 1
ATOM 807 O O . TYR A 1 93 ? 18.356 0.108 -27.410 1.00 89.38 93 TYR A O 1
ATOM 815 N N . ASN A 1 94 ? 16.161 -0.360 -27.432 1.00 89.06 94 ASN A N 1
ATOM 816 C CA . ASN A 1 94 ? 16.217 -1.393 -28.468 1.00 89.06 94 ASN A CA 1
ATOM 817 C C . ASN A 1 94 ? 16.033 -0.851 -29.899 1.00 89.06 94 ASN A C 1
ATOM 819 O O . ASN A 1 94 ? 15.938 -1.640 -30.837 1.00 89.06 94 ASN A O 1
ATOM 823 N N . GLY A 1 95 ? 15.983 0.474 -30.092 1.00 86.62 95 GLY A N 1
ATOM 824 C CA . GLY A 1 95 ? 15.784 1.078 -31.415 1.00 86.62 95 GLY A CA 1
ATOM 825 C C . GLY A 1 95 ? 14.324 1.072 -31.880 1.00 86.62 95 GLY A C 1
ATOM 826 O O . GLY A 1 95 ? 14.050 0.795 -33.047 1.00 86.62 95 GLY A O 1
ATOM 827 N N . CYS A 1 96 ? 13.397 1.374 -30.964 1.00 89.75 96 CYS A N 1
ATOM 828 C CA . CYS A 1 96 ? 11.953 1.435 -31.206 1.00 89.75 96 CYS A CA 1
ATOM 829 C C . CYS A 1 96 ? 11.564 2.212 -32.471 1.00 89.75 96 CYS A C 1
ATOM 831 O O . CYS A 1 96 ? 12.027 3.332 -32.706 1.00 89.75 96 CYS A O 1
ATOM 833 N N . ASN A 1 97 ? 10.588 1.685 -33.210 1.00 91.00 97 ASN A N 1
ATOM 834 C CA . ASN A 1 97 ? 9.890 2.429 -34.254 1.00 91.00 97 ASN A CA 1
ATOM 835 C C . ASN A 1 97 ? 8.540 2.993 -33.769 1.00 91.00 97 ASN A C 1
ATOM 837 O O . ASN A 1 97 ? 7.994 2.625 -32.729 1.00 91.00 97 ASN A O 1
ATOM 841 N N . ARG A 1 98 ? 7.958 3.898 -34.562 1.00 91.44 98 ARG A N 1
ATOM 842 C CA . ARG A 1 98 ? 6.694 4.570 -34.223 1.00 91.44 98 ARG A CA 1
ATOM 843 C C . ARG A 1 98 ? 5.515 3.604 -34.034 1.00 91.44 98 ARG A C 1
ATOM 845 O O . ARG A 1 98 ? 4.649 3.870 -33.206 1.00 91.44 98 ARG A O 1
ATOM 852 N N . ASN A 1 99 ? 5.462 2.506 -34.787 1.00 94.19 99 ASN A N 1
ATOM 853 C CA . ASN A 1 99 ? 4.352 1.553 -34.708 1.00 94.19 99 ASN A CA 1
ATOM 854 C C . ASN A 1 99 ? 4.380 0.760 -33.397 1.00 94.19 99 ASN A C 1
ATOM 856 O O . ASN A 1 99 ? 3.325 0.480 -32.833 1.00 94.19 99 ASN A O 1
ATOM 860 N N . GLU A 1 100 ? 5.569 0.446 -32.890 1.00 93.38 100 GLU A N 1
ATOM 861 C CA . GLU A 1 100 ? 5.761 -0.225 -31.601 1.00 93.38 100 GLU A CA 1
ATOM 862 C C . GLU A 1 100 ? 5.320 0.66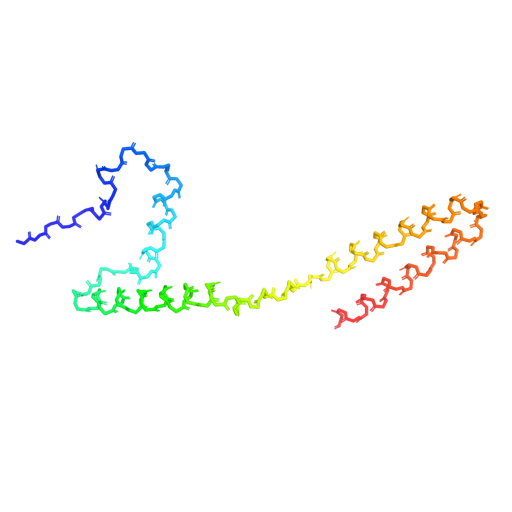4 -30.435 1.00 93.38 100 GLU A C 1
ATOM 864 O O . GLU A 1 100 ? 4.571 0.209 -29.572 1.00 93.38 100 GLU A O 1
ATOM 869 N N . LEU A 1 101 ? 5.675 1.953 -30.470 1.00 94.25 101 LEU A N 1
ATOM 870 C CA . LEU A 1 101 ? 5.188 2.960 -29.518 1.00 94.25 101 LEU A CA 1
ATOM 871 C C . LEU A 1 101 ? 3.660 3.083 -29.535 1.00 94.25 101 LEU A C 1
ATOM 873 O O . LEU A 1 101 ? 3.016 3.058 -28.486 1.00 94.25 101 LEU A O 1
ATOM 877 N N . ILE A 1 102 ? 3.062 3.186 -30.726 1.00 94.88 102 ILE A N 1
ATOM 878 C CA . ILE A 1 102 ? 1.601 3.275 -30.874 1.00 94.88 102 ILE A CA 1
ATOM 879 C C . ILE A 1 102 ? 0.927 2.015 -30.322 1.00 94.88 102 ILE A C 1
ATOM 881 O O . ILE A 1 102 ? -0.089 2.113 -29.633 1.00 94.88 102 ILE A O 1
ATOM 885 N N . LYS A 1 103 ? 1.483 0.833 -30.604 1.00 96.38 103 LYS A N 1
ATOM 886 C CA . LYS A 1 103 ? 0.955 -0.438 -30.104 1.00 96.38 103 LYS A CA 1
ATOM 887 C C . LYS A 1 103 ? 1.020 -0.504 -28.576 1.00 96.38 103 LYS A C 1
ATOM 889 O O . LYS A 1 103 ? 0.007 -0.821 -27.958 1.00 96.38 103 LYS A O 1
ATOM 894 N N . LEU A 1 104 ? 2.156 -0.134 -27.984 1.00 96.69 104 LEU A N 1
ATOM 895 C CA . LEU A 1 104 ? 2.357 -0.122 -26.535 1.00 96.69 104 LEU A CA 1
ATOM 896 C C . LEU A 1 104 ? 1.309 0.745 -25.822 1.00 96.69 104 LEU A C 1
ATOM 898 O O . LEU A 1 104 ? 0.651 0.300 -24.882 1.00 96.69 104 LEU A O 1
ATOM 902 N N . TRP A 1 105 ? 1.120 1.981 -26.284 1.00 97.25 105 TRP A N 1
ATOM 903 C CA . TRP A 1 105 ? 0.170 2.897 -25.653 1.00 97.25 105 TRP A CA 1
ATOM 904 C C . TRP A 1 105 ? -1.291 2.522 -25.937 1.00 97.25 105 TRP A C 1
ATOM 906 O O . TRP A 1 105 ? -2.157 2.768 -25.098 1.00 97.25 105 TRP A O 1
ATOM 916 N N . LYS A 1 106 ? -1.577 1.848 -27.059 1.00 97.31 106 LYS A N 1
ATOM 917 C CA . LYS A 1 106 ? -2.898 1.255 -27.315 1.00 97.31 106 LYS A CA 1
ATOM 918 C C . LYS A 1 106 ? -3.217 0.122 -26.334 1.00 97.31 106 LYS A C 1
ATOM 920 O O . LYS A 1 106 ? -4.347 0.052 -25.859 1.00 97.31 106 LYS A O 1
ATOM 925 N N . GLU A 1 107 ? -2.248 -0.732 -26.012 1.00 97.38 107 GLU A N 1
ATOM 926 C CA . GLU A 1 107 ? -2.401 -1.783 -24.992 1.00 97.38 107 GLU A CA 1
ATOM 927 C C . GLU A 1 107 ? -2.650 -1.175 -23.603 1.00 97.38 107 GLU A C 1
ATOM 929 O O . GLU A 1 107 ? -3.593 -1.572 -22.921 1.00 97.38 107 GLU A O 1
ATOM 934 N N . CYS A 1 108 ? -1.914 -0.118 -23.244 1.00 97.38 108 CYS A N 1
ATOM 935 C CA . CYS A 1 108 ? -2.143 0.637 -22.007 1.00 97.38 108 CYS A CA 1
ATOM 936 C C . CYS A 1 108 ? -3.585 1.167 -21.895 1.00 97.38 108 CYS A C 1
ATOM 938 O O . CYS A 1 108 ? -4.217 1.038 -20.848 1.00 97.38 108 CYS A O 1
ATOM 940 N N . LEU A 1 109 ? -4.143 1.714 -22.981 1.00 96.00 109 LEU A N 1
ATOM 941 C CA . LEU A 1 109 ? -5.528 2.202 -23.003 1.00 96.00 109 LEU A CA 1
ATOM 942 C C . LEU A 1 109 ? -6.564 1.085 -22.806 1.00 96.00 109 LEU A C 1
ATOM 944 O O . LEU A 1 109 ? -7.578 1.310 -22.147 1.00 96.00 109 LEU A O 1
ATOM 948 N N . ILE A 1 110 ? -6.321 -0.106 -23.360 1.00 96.19 110 ILE A N 1
ATOM 949 C CA . ILE A 1 110 ? -7.202 -1.270 -23.173 1.00 96.19 110 ILE A CA 1
ATOM 950 C C . ILE A 1 110 ? -7.191 -1.698 -21.702 1.00 96.19 110 ILE A C 1
ATOM 952 O O . ILE A 1 110 ? -8.257 -1.860 -21.105 1.00 96.19 110 ILE A O 1
ATOM 956 N N . ASP A 1 111 ? -6.006 -1.806 -21.101 1.00 95.25 111 ASP A N 1
ATOM 957 C CA . ASP A 1 111 ? -5.853 -2.186 -19.694 1.00 95.25 111 ASP A CA 1
ATOM 958 C C . ASP A 1 111 ? -6.501 -1.161 -18.751 1.00 95.25 111 ASP A C 1
ATOM 960 O O . ASP A 1 111 ? -7.221 -1.536 -17.824 1.00 95.25 111 ASP A O 1
ATOM 964 N N . LEU A 1 112 ? -6.328 0.136 -19.026 1.00 93.38 112 LEU A N 1
ATOM 965 C CA . LEU A 1 112 ? -6.990 1.212 -18.281 1.00 93.38 112 LEU A CA 1
ATOM 966 C C . LEU A 1 112 ? -8.517 1.108 -18.357 1.00 93.38 112 LEU A C 1
ATOM 968 O O . LEU A 1 112 ? -9.205 1.305 -17.353 1.00 93.38 112 LEU A O 1
ATOM 972 N N . ASN A 1 113 ? -9.057 0.785 -19.533 1.00 91.12 113 ASN A N 1
ATOM 973 C CA . ASN A 1 113 ? -10.496 0.638 -19.705 1.00 91.12 113 ASN A CA 1
ATOM 974 C C . ASN A 1 113 ? -11.042 -0.573 -18.932 1.00 91.12 113 ASN A C 1
ATOM 976 O O . ASN A 1 113 ? -12.112 -0.482 -18.335 1.00 91.12 113 ASN A O 1
ATOM 980 N N . ASN A 1 114 ? -10.289 -1.674 -18.871 1.00 90.00 114 ASN A N 1
ATOM 981 C CA . ASN A 1 114 ? -10.660 -2.850 -18.081 1.00 90.00 114 ASN A CA 1
ATOM 982 C C . ASN A 1 114 ? -10.705 -2.541 -16.576 1.00 90.00 114 ASN A C 1
ATOM 984 O O . ASN A 1 114 ? -11.645 -2.952 -15.899 1.00 90.00 114 ASN A O 1
ATOM 988 N N . ILE A 1 115 ? -9.744 -1.763 -16.060 1.00 85.94 115 ILE A N 1
ATOM 989 C CA . ILE A 1 115 ? -9.772 -1.286 -14.666 1.00 85.94 115 ILE A CA 1
ATOM 990 C C . ILE A 1 115 ? -11.028 -0.440 -14.422 1.00 85.94 115 ILE A C 1
ATOM 992 O O . ILE A 1 115 ? -11.730 -0.651 -13.440 1.00 85.94 115 ILE A O 1
ATOM 996 N N . ASN A 1 116 ? -11.356 0.476 -15.336 1.00 75.44 116 ASN A N 1
ATOM 997 C CA . ASN A 1 116 ? -12.533 1.338 -15.208 1.00 75.44 116 ASN A CA 1
ATOM 998 C C . ASN A 1 116 ? -13.863 0.559 -15.243 1.00 75.44 116 ASN A C 1
ATOM 1000 O O . ASN A 1 116 ? -14.812 0.932 -14.558 1.00 75.44 116 ASN A O 1
ATOM 1004 N N . ILE A 1 117 ? -13.942 -0.525 -16.022 1.00 73.38 117 ILE A N 1
ATOM 1005 C CA . ILE A 1 117 ? -15.116 -1.412 -16.061 1.00 73.38 117 ILE A CA 1
ATOM 1006 C C . ILE A 1 117 ? -15.277 -2.162 -14.734 1.00 73.38 117 ILE A C 1
ATOM 1008 O O . ILE A 1 117 ? -16.393 -2.259 -14.242 1.00 73.38 117 ILE A O 1
ATOM 1012 N N . ASN A 1 118 ? -14.183 -2.627 -14.125 1.00 66.38 118 ASN A N 1
ATOM 1013 C CA . ASN A 1 118 ? -14.213 -3.345 -12.843 1.00 66.38 118 ASN A CA 1
ATOM 1014 C C . ASN A 1 118 ? -14.553 -2.455 -11.632 1.00 66.38 118 ASN A C 1
ATOM 1016 O O . ASN A 1 118 ? -14.784 -2.971 -10.541 1.00 66.38 118 ASN A O 1
ATOM 1020 N N . LEU A 1 119 ? -14.550 -1.130 -11.807 1.00 60.72 119 LEU A N 1
ATOM 1021 C CA . LEU A 1 119 ? -14.900 -0.150 -10.775 1.00 60.72 119 LEU A CA 1
ATOM 1022 C C . LEU A 1 119 ? -16.371 0.297 -10.823 1.00 60.72 119 LEU A C 1
ATOM 1024 O O . LEU A 1 119 ? -16.797 1.015 -9.916 1.00 60.72 119 LEU A O 1
ATOM 1028 N N . LYS A 1 120 ? -17.120 -0.074 -11.870 1.00 55.03 120 LYS A N 1
ATOM 1029 C CA . LYS A 1 120 ? -18.560 0.196 -12.018 1.00 55.03 120 LYS A CA 1
ATOM 1030 C C . LYS A 1 120 ? -19.399 -0.961 -11.495 1.00 55.03 120 LYS A C 1
ATOM 1032 O O . LYS A 1 120 ? -20.466 -0.655 -10.922 1.00 55.03 120 LYS A O 1
#

Organism: NCBI:txid1754190

Radius of gyration: 27.44 Å; chains: 1; bounding box: 36×33×83 Å

Sequence (120 aa):
MYNVNNWNYYENIEHLTNNASESYNSYLNNIFPNKPLFYKLIYILKEEENLSYNDYQRRTKGNWKKKQKIFSATDEIKILIENYKSKEINLFYNGCNRNELIKLWKECLIDLNNININLK

Foldseek 3Di:
DDPPVDPPVCPPPPDDDPVVSVVVVVVVCVVPVDDDDPVVVVVVVVVVVVVVVVVVVCVVVVVPPPPPPPQDLVNVLVVLVVVLVVVVVVCVVVVHDPVNVVVSVVVSVVVNVVSVVVVD

pLDDT: mean 77.29, std 15.71, range [33.53, 97.62]